Protein AF-A0A1V6B4I7-F1 (afdb_monomer)

Structure (mmCIF, N/CA/C/O backbone):
data_AF-A0A1V6B4I7-F1
#
_entry.id   AF-A0A1V6B4I7-F1
#
loop_
_atom_site.group_PDB
_atom_site.id
_atom_site.type_symbol
_atom_site.label_atom_id
_atom_site.label_alt_id
_atom_site.label_comp_id
_atom_site.label_asym_id
_atom_site.label_entity_id
_atom_site.label_seq_id
_atom_site.pdbx_PDB_ins_code
_atom_site.Cartn_x
_atom_site.Cartn_y
_atom_site.Cartn_z
_atom_site.occupancy
_atom_site.B_iso_or_equiv
_atom_site.auth_seq_id
_atom_site.auth_comp_id
_atom_site.auth_asym_id
_atom_site.auth_atom_id
_atom_site.pdbx_PDB_model_num
ATOM 1 N N . MET A 1 1 ? -2.167 10.559 7.202 1.00 52.75 1 MET A N 1
ATOM 2 C CA . MET A 1 1 ? -3.576 10.232 7.464 1.00 52.75 1 MET A CA 1
ATOM 3 C C . MET A 1 1 ? -3.722 10.412 8.944 1.00 52.75 1 MET A C 1
ATOM 5 O O . MET A 1 1 ? -3.150 9.624 9.690 1.00 52.75 1 MET A O 1
ATOM 9 N N . ASP A 1 2 ? -4.331 11.522 9.332 1.00 56.44 2 ASP A N 1
ATOM 10 C CA . ASP A 1 2 ? -4.727 11.744 10.710 1.00 56.44 2 ASP A CA 1
ATOM 11 C C . ASP A 1 2 ? -5.824 10.731 11.010 1.00 56.44 2 ASP A C 1
ATOM 13 O O . ASP A 1 2 ? -6.885 10.749 10.389 1.00 56.44 2 ASP A O 1
ATOM 17 N N . GLU A 1 3 ? -5.557 9.796 11.920 1.00 57.09 3 GLU A N 1
ATOM 18 C CA . GLU A 1 3 ? -6.562 8.815 12.338 1.00 57.09 3 GLU A CA 1
ATOM 19 C C . GLU A 1 3 ? -7.841 9.501 12.847 1.00 57.09 3 GLU A C 1
ATOM 21 O O . GLU A 1 3 ? -8.920 8.921 12.742 1.00 57.09 3 GLU A O 1
ATOM 26 N N . GLU A 1 4 ? -7.730 10.749 13.319 1.00 61.53 4 GLU A N 1
ATOM 27 C CA . GLU A 1 4 ? -8.851 11.617 13.685 1.00 61.53 4 GLU A CA 1
ATOM 28 C C . GLU A 1 4 ? -9.752 11.991 12.496 1.00 61.53 4 GLU A C 1
ATOM 30 O O . GLU A 1 4 ? -10.976 11.996 12.650 1.00 61.53 4 GLU A O 1
ATOM 35 N N . GLU A 1 5 ? -9.198 12.248 11.305 1.00 62.72 5 GLU A N 1
ATOM 36 C CA . GLU A 1 5 ? -9.998 12.571 10.113 1.00 62.72 5 GLU A CA 1
ATOM 37 C C . GLU A 1 5 ? -10.801 11.354 9.642 1.00 62.72 5 GLU A C 1
ATOM 39 O O . GLU A 1 5 ? -12.012 11.452 9.448 1.00 62.72 5 GLU A O 1
ATOM 44 N N . ASP A 1 6 ? -10.168 10.180 9.558 1.00 64.38 6 ASP A N 1
ATOM 45 C CA . ASP A 1 6 ? -10.853 8.935 9.186 1.00 64.38 6 ASP A CA 1
ATOM 46 C C . ASP A 1 6 ? -11.908 8.522 10.226 1.00 64.38 6 ASP A C 1
ATOM 48 O O . ASP A 1 6 ? -12.969 8.008 9.867 1.00 64.38 6 ASP A O 1
ATOM 52 N N . LEU A 1 7 ? -11.649 8.753 11.521 1.00 67.19 7 LEU A N 1
ATOM 53 C CA . LEU A 1 7 ? -12.639 8.514 12.578 1.00 67.19 7 LEU A CA 1
ATOM 54 C C . LEU A 1 7 ? -13.839 9.463 12.437 1.00 67.19 7 LEU A C 1
ATOM 56 O O . LEU A 1 7 ? -14.981 9.037 12.598 1.00 67.19 7 LEU A O 1
ATOM 60 N N . THR A 1 8 ? -13.592 10.726 12.088 1.00 70.25 8 THR A N 1
ATOM 61 C CA . THR A 1 8 ? -14.639 11.739 11.898 1.00 70.25 8 THR A CA 1
ATOM 62 C C . THR A 1 8 ? -15.487 11.456 10.660 1.00 70.25 8 THR A C 1
ATOM 64 O O . THR A 1 8 ? -16.715 11.532 10.742 1.00 70.25 8 THR A O 1
ATOM 67 N N . GLU A 1 9 ? -14.874 11.087 9.531 1.00 71.56 9 GLU A N 1
ATOM 68 C CA . GLU A 1 9 ? -15.597 10.667 8.322 1.00 71.56 9 GLU A CA 1
ATOM 69 C C . GLU A 1 9 ? -16.477 9.443 8.600 1.00 71.56 9 GLU A C 1
ATOM 71 O O . GLU A 1 9 ? -17.646 9.416 8.214 1.00 71.56 9 GLU A O 1
ATOM 76 N N . TYR A 1 10 ? -15.950 8.454 9.329 1.00 70.19 10 TYR A N 1
ATOM 77 C CA . TYR A 1 10 ? -16.708 7.257 9.677 1.00 70.19 10 TYR A CA 1
ATOM 78 C C . TYR A 1 10 ? -17.882 7.558 10.621 1.00 70.19 10 TYR A C 1
ATOM 80 O O . TYR A 1 10 ? -18.993 7.100 10.368 1.00 70.19 10 TYR A O 1
ATOM 88 N N . ILE A 1 11 ? -17.678 8.381 11.657 1.00 70.44 11 ILE A N 1
ATOM 89 C CA . ILE A 1 11 ? -18.751 8.809 12.575 1.00 70.44 11 ILE A CA 1
ATOM 90 C C . ILE A 1 11 ? -19.842 9.605 11.843 1.00 70.44 11 ILE A C 1
ATOM 92 O O . ILE A 1 11 ? -21.020 9.439 12.152 1.00 70.44 11 ILE A O 1
ATOM 96 N N . ASN A 1 12 ? -19.482 10.429 10.854 1.00 71.81 12 ASN A N 1
ATOM 97 C CA . ASN A 1 12 ? -20.458 11.167 10.042 1.00 71.81 12 ASN A CA 1
ATOM 98 C C . ASN A 1 12 ? -21.237 10.275 9.064 1.00 71.81 12 ASN A C 1
ATOM 100 O O . ASN A 1 12 ? -22.365 10.607 8.713 1.00 71.81 12 ASN A O 1
ATOM 104 N N . SER A 1 13 ? -20.647 9.165 8.619 1.00 69.62 13 SER A N 1
ATOM 105 C CA . SER A 1 13 ? -21.287 8.204 7.711 1.00 69.62 13 SER A CA 1
ATOM 106 C C . SER A 1 13 ? -22.237 7.233 8.431 1.00 69.62 13 SER A C 1
ATOM 108 O O . SER A 1 13 ? -23.026 6.535 7.794 1.00 69.62 13 SER A O 1
ATOM 110 N N . LEU A 1 14 ? -22.158 7.152 9.762 1.00 71.06 14 LEU A N 1
ATOM 111 C CA . LEU A 1 14 ? -22.970 6.236 10.554 1.00 71.06 14 LEU A CA 1
ATOM 112 C C . LEU A 1 14 ? -24.380 6.775 10.779 1.00 71.06 14 LEU A C 1
ATOM 114 O O . LEU A 1 14 ? -24.571 7.899 11.230 1.00 71.06 14 LEU A O 1
ATOM 118 N N . ASP A 1 15 ? -25.363 5.919 10.524 1.00 65.69 15 ASP A N 1
ATOM 119 C CA . ASP A 1 15 ? -26.765 6.186 10.815 1.00 65.69 15 ASP A CA 1
ATOM 120 C C . ASP A 1 15 ? -27.025 5.999 12.319 1.00 65.69 15 ASP A C 1
ATOM 122 O O . ASP A 1 15 ? -27.018 4.879 12.841 1.00 65.69 15 ASP A O 1
ATOM 126 N N . TRP A 1 16 ? -27.181 7.113 13.035 1.00 67.19 16 TRP A N 1
ATOM 127 C CA . TRP A 1 16 ? -27.340 7.139 14.496 1.00 67.19 16 TRP A CA 1
ATOM 128 C C . TRP A 1 16 ? -28.762 6.775 14.952 1.00 67.19 16 TRP A C 1
ATOM 130 O O . TRP A 1 16 ? -28.998 6.635 16.152 1.00 67.19 16 TRP A O 1
ATOM 140 N N . GLU A 1 17 ? -29.711 6.628 14.020 1.00 62.38 17 GLU A N 1
ATOM 141 C CA . GLU A 1 17 ? -31.101 6.266 14.323 1.00 62.38 17 GLU A CA 1
ATOM 142 C C . GLU A 1 17 ? -31.258 4.766 14.624 1.00 62.38 17 GLU A C 1
ATOM 144 O O . GLU A 1 17 ? -32.215 4.351 15.281 1.00 62.38 17 GLU A O 1
ATOM 149 N N . SER A 1 18 ? -30.284 3.947 14.218 1.00 55.78 18 SER A N 1
ATOM 150 C CA . SER A 1 18 ? -30.220 2.521 14.535 1.00 55.78 18 SER A CA 1
ATOM 151 C C . SER A 1 18 ? -29.227 2.288 15.672 1.00 55.78 18 SER A C 1
ATOM 153 O O . SER A 1 18 ? -28.051 2.607 15.540 1.00 55.78 18 SER A O 1
ATOM 155 N N . GLY A 1 19 ? -29.676 1.733 16.803 1.00 54.53 19 GLY A N 1
ATOM 156 C CA . GLY A 1 19 ? -28.806 1.426 17.943 1.00 54.53 19 GLY A CA 1
ATOM 157 C C . GLY A 1 19 ? -27.601 0.585 17.513 1.00 54.53 19 GLY A C 1
ATOM 158 O O . GLY A 1 19 ? -27.745 -0.588 17.178 1.00 54.53 19 GLY A O 1
ATOM 159 N N . GLN A 1 20 ? -26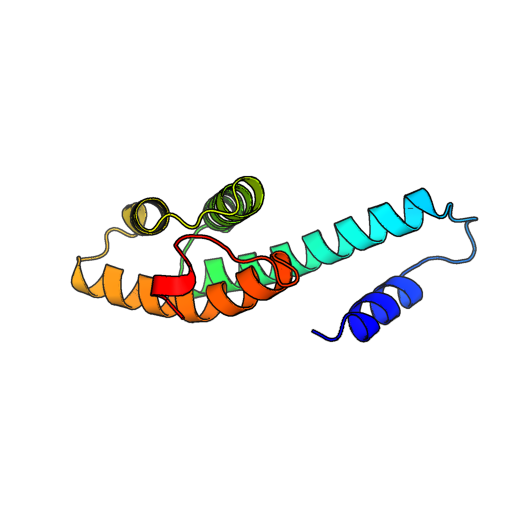.422 1.201 17.490 1.00 61.38 20 GLN A N 1
ATOM 160 C CA . GLN A 1 20 ? -25.197 0.570 17.017 1.00 61.38 20 GLN A CA 1
ATOM 161 C C . GLN A 1 20 ? -24.410 0.004 18.197 1.00 61.38 20 GLN A C 1
ATOM 163 O O . GLN A 1 20 ? -24.053 0.718 19.134 1.00 61.38 20 GLN A O 1
ATOM 168 N N . ASP A 1 21 ? -24.143 -1.297 18.148 1.00 71.25 21 ASP A N 1
ATOM 169 C CA . ASP A 1 21 ? -23.288 -1.965 19.121 1.00 71.25 21 ASP A CA 1
ATOM 170 C C . ASP A 1 21 ? 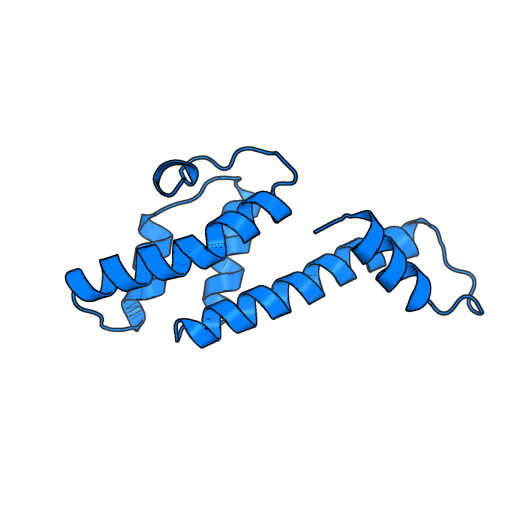-21.818 -1.566 18.907 1.00 71.25 21 ASP A C 1
ATOM 172 O O . ASP A 1 21 ? -21.347 -1.466 17.770 1.00 71.25 21 ASP A O 1
ATOM 176 N N . VAL A 1 22 ? -21.075 -1.353 19.997 1.00 68.69 22 VAL A N 1
ATOM 177 C CA . VAL A 1 22 ? -19.669 -0.912 19.956 1.00 68.69 22 VAL A CA 1
ATOM 178 C C . VAL A 1 22 ? -18.785 -1.890 19.171 1.00 68.69 22 VAL A C 1
ATOM 180 O O . VAL A 1 22 ? -17.863 -1.457 18.479 1.00 68.69 22 VAL A O 1
ATOM 183 N N . ASP A 1 23 ? -19.069 -3.195 19.219 1.00 68.75 23 ASP A N 1
ATOM 184 C CA . ASP A 1 23 ? -18.338 -4.205 18.446 1.00 68.75 23 ASP A CA 1
ATOM 185 C C . ASP A 1 23 ? -18.626 -4.077 16.942 1.00 68.75 23 ASP A C 1
ATOM 187 O O . ASP A 1 23 ? -17.717 -4.189 16.116 1.00 68.75 23 ASP A O 1
ATOM 191 N N . THR A 1 24 ? -19.872 -3.746 16.587 1.00 67.69 24 THR A N 1
ATOM 192 C CA . THR A 1 24 ? -20.293 -3.502 15.197 1.00 67.69 24 THR A CA 1
ATOM 193 C C . THR A 1 24 ? -19.662 -2.226 14.649 1.00 67.69 24 THR A C 1
ATOM 195 O O . THR A 1 24 ? -19.120 -2.240 13.546 1.00 67.69 24 T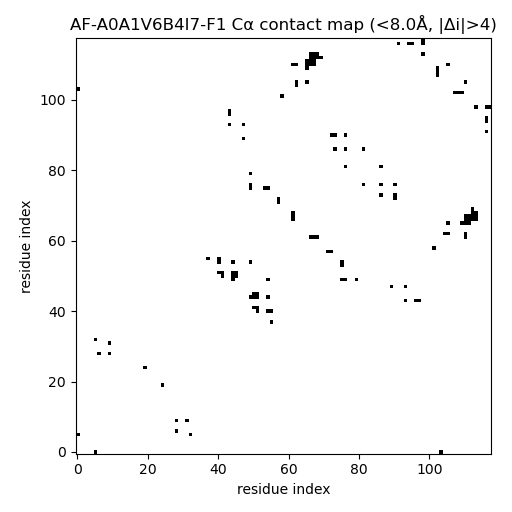HR A O 1
ATOM 198 N N . LEU A 1 25 ? -19.630 -1.153 15.445 1.00 69.69 25 LEU A N 1
ATOM 199 C CA . LEU A 1 25 ? -18.960 0.102 15.094 1.00 69.69 25 LEU A CA 1
ATOM 200 C C . LEU A 1 25 ? -17.464 -0.100 14.872 1.00 69.69 25 LEU A C 1
ATOM 202 O O . LEU A 1 25 ? -16.911 0.414 13.902 1.00 69.69 25 LEU A O 1
ATOM 206 N N . ARG A 1 26 ? -16.812 -0.873 15.747 1.00 67.94 26 ARG A N 1
ATOM 207 C CA . ARG A 1 26 ? -15.378 -1.152 15.650 1.00 67.94 26 ARG A CA 1
ATOM 208 C C . ARG A 1 26 ? -15.053 -1.988 14.417 1.00 67.94 26 ARG A C 1
ATOM 210 O O . ARG A 1 26 ? -14.106 -1.661 13.709 1.00 67.94 26 ARG A O 1
ATOM 217 N N . LYS A 1 27 ? -15.847 -3.025 14.133 1.00 68.81 27 LYS A N 1
ATOM 218 C CA . LYS A 1 27 ? -15.703 -3.842 12.920 1.00 68.81 27 LYS A CA 1
ATOM 219 C C . LYS A 1 27 ? -15.978 -3.036 11.657 1.00 68.81 27 LYS A C 1
ATOM 221 O O . LYS A 1 27 ? -15.165 -3.080 10.744 1.00 68.81 27 LYS A O 1
ATOM 226 N N . GLY A 1 28 ? -17.051 -2.250 11.630 1.00 69.56 28 GLY A N 1
ATOM 227 C CA . GLY A 1 28 ? -17.369 -1.396 10.489 1.00 69.56 28 GLY A CA 1
ATOM 228 C C . GLY A 1 28 ? -16.301 -0.329 10.237 1.00 69.56 28 GLY A C 1
ATOM 229 O O . GLY A 1 28 ? -16.000 -0.054 9.082 1.00 69.56 28 GLY A O 1
ATOM 230 N N . TYR A 1 29 ? -15.650 0.199 11.282 1.00 66.81 29 TYR A N 1
ATOM 231 C CA . TYR A 1 29 ? -14.543 1.149 11.134 1.00 66.81 29 TYR A CA 1
ATOM 232 C C . TYR A 1 29 ? -13.306 0.486 10.527 1.00 66.81 29 TYR A C 1
ATOM 234 O O . TYR A 1 29 ? -12.658 1.058 9.652 1.00 66.81 29 TYR A O 1
ATOM 242 N N . ILE A 1 30 ? -12.994 -0.737 10.966 1.00 66.56 30 ILE A N 1
ATOM 243 C CA . ILE A 1 30 ? -11.913 -1.545 10.390 1.00 66.56 30 ILE A CA 1
ATOM 244 C C . ILE A 1 30 ? -12.209 -1.817 8.908 1.00 66.56 30 ILE A C 1
ATOM 246 O O . ILE A 1 30 ? -11.374 -1.509 8.063 1.00 66.56 30 ILE A O 1
ATOM 250 N N . THR A 1 31 ? -13.426 -2.257 8.578 1.00 68.81 31 THR A N 1
ATOM 251 C CA . THR A 1 31 ? -13.847 -2.502 7.190 1.00 68.81 31 THR A CA 1
ATOM 252 C C . THR A 1 31 ? -13.861 -1.228 6.343 1.00 68.81 31 THR A C 1
ATOM 254 O O . THR A 1 31 ? -13.477 -1.268 5.179 1.00 68.81 31 THR A O 1
ATOM 257 N N . PHE A 1 32 ? -14.260 -0.083 6.903 1.00 72.00 32 PHE A N 1
ATOM 258 C CA . PHE A 1 32 ? -14.235 1.206 6.207 1.00 72.00 32 PHE A CA 1
ATOM 259 C C . PHE A 1 32 ? -12.806 1.630 5.859 1.00 72.00 32 PHE A C 1
ATOM 261 O O . PHE A 1 32 ? -12.544 2.029 4.722 1.00 72.00 32 PHE A O 1
ATOM 268 N N . LYS A 1 33 ? -11.865 1.483 6.804 1.00 69.56 33 LYS A N 1
ATOM 269 C CA . LYS A 1 33 ? -10.440 1.700 6.524 1.00 69.56 33 LYS A CA 1
ATOM 270 C C . LYS A 1 33 ? -9.948 0.751 5.441 1.00 69.56 33 LYS A C 1
ATOM 272 O O . LYS A 1 33 ? -9.312 1.211 4.501 1.00 69.56 33 LYS A O 1
ATOM 277 N N . GLU A 1 34 ? -10.261 -0.539 5.543 1.00 69.75 34 GLU A N 1
ATOM 278 C CA . GLU A 1 34 ? -9.865 -1.535 4.543 1.00 69.75 34 GLU A CA 1
ATOM 279 C C . GLU A 1 34 ? -10.438 -1.227 3.151 1.00 69.75 34 GLU A C 1
ATOM 281 O O . GLU A 1 34 ? -9.721 -1.354 2.164 1.00 69.75 34 GLU A O 1
ATOM 286 N N . ASP A 1 35 ? -11.690 -0.777 3.036 1.00 74.50 35 ASP A N 1
ATOM 287 C CA . ASP A 1 35 ? -12.309 -0.414 1.752 1.00 74.50 35 ASP A CA 1
ATOM 288 C C . ASP A 1 35 ? -11.667 0.835 1.129 1.00 74.50 35 ASP A C 1
ATOM 290 O O . ASP A 1 35 ? -11.300 0.831 -0.051 1.00 74.50 35 ASP A O 1
ATOM 294 N N . LYS A 1 36 ? -11.468 1.893 1.926 1.00 76.75 36 LYS A N 1
ATOM 295 C CA . LYS A 1 36 ? -10.788 3.124 1.486 1.00 76.75 36 LYS A CA 1
ATOM 296 C C . LYS A 1 36 ? -9.372 2.811 1.007 1.00 76.75 36 LYS A C 1
ATOM 298 O O . LYS A 1 36 ? -8.949 3.269 -0.054 1.00 76.75 36 LYS A O 1
ATOM 303 N N . TYR A 1 37 ? -8.686 1.946 1.740 1.00 76.56 37 TYR A N 1
ATOM 304 C CA . TYR A 1 37 ? -7.346 1.504 1.411 1.00 76.56 37 TYR A CA 1
ATOM 305 C C . TYR A 1 37 ? -7.300 0.635 0.147 1.00 76.56 37 TYR A C 1
ATOM 307 O O . TYR A 1 37 ? -6.458 0.842 -0.726 1.00 76.56 37 TYR A O 1
ATOM 315 N N . ASN A 1 38 ? -8.248 -0.290 -0.006 1.00 78.81 38 ASN A N 1
ATOM 316 C CA . ASN A 1 38 ? -8.406 -1.087 -1.220 1.00 78.81 38 ASN A CA 1
ATOM 317 C C . ASN A 1 38 ? -8.642 -0.209 -2.455 1.00 78.81 38 ASN A C 1
ATOM 319 O O . ASN A 1 38 ? -8.099 -0.495 -3.521 1.00 78.81 38 ASN A O 1
ATOM 323 N N . LYS A 1 39 ? -9.399 0.887 -2.324 1.00 82.50 39 LYS A N 1
ATOM 324 C CA . LYS A 1 39 ? -9.590 1.869 -3.404 1.00 82.50 39 LYS A CA 1
ATOM 325 C C . LYS A 1 39 ? -8.302 2.615 -3.750 1.00 82.50 39 LYS A C 1
ATOM 327 O O . LYS A 1 39 ? -8.008 2.777 -4.935 1.00 82.50 39 LYS A O 1
ATOM 332 N N . GLU A 1 40 ? -7.519 3.033 -2.756 1.00 84.31 40 GLU A N 1
ATOM 333 C CA . GLU A 1 40 ? -6.202 3.643 -2.996 1.00 84.31 40 GLU A CA 1
ATOM 334 C C . GLU A 1 40 ? -5.248 2.660 -3.694 1.00 84.31 40 GLU A C 1
ATOM 336 O O . GLU A 1 40 ? -4.629 3.007 -4.702 1.00 84.31 40 GLU A O 1
ATOM 341 N N . LEU A 1 41 ? -5.184 1.407 -3.230 1.00 85.38 41 LEU A N 1
ATOM 342 C CA . LEU A 1 41 ? -4.408 0.350 -3.882 1.00 85.38 41 LEU A CA 1
ATOM 343 C C . LEU A 1 41 ? -4.893 0.079 -5.305 1.00 85.38 41 LEU A C 1
ATOM 345 O O . LEU A 1 41 ? -4.074 -0.114 -6.199 1.00 85.38 41 LEU A O 1
ATOM 349 N N . ALA A 1 42 ? -6.203 0.102 -5.551 1.00 86.81 42 ALA A N 1
ATOM 350 C CA . ALA A 1 42 ? -6.752 -0.049 -6.892 1.00 86.81 42 ALA A CA 1
ATOM 351 C C . ALA A 1 42 ? -6.296 1.076 -7.827 1.00 86.81 42 ALA A C 1
ATOM 353 O O . ALA A 1 42 ? -5.918 0.806 -8.969 1.00 86.81 42 ALA A O 1
ATOM 354 N N . ALA A 1 43 ? -6.271 2.318 -7.337 1.00 89.31 43 ALA A N 1
ATOM 355 C CA . ALA A 1 43 ? -5.771 3.460 -8.093 1.00 89.31 43 ALA A CA 1
ATOM 356 C C . ALA A 1 43 ? -4.271 3.325 -8.408 1.00 89.31 43 ALA A C 1
ATOM 358 O O . ALA A 1 43 ? -3.864 3.572 -9.546 1.00 89.31 43 ALA A O 1
ATOM 359 N N . ILE A 1 44 ? -3.461 2.871 -7.443 1.00 89.56 44 ILE A N 1
ATOM 360 C CA . ILE A 1 44 ? -2.031 2.590 -7.648 1.00 89.56 44 ILE A CA 1
ATOM 361 C C . ILE A 1 44 ? -1.859 1.455 -8.664 1.00 89.56 44 ILE A C 1
ATOM 363 O O . ILE A 1 44 ? -1.139 1.613 -9.646 1.00 89.56 44 ILE A O 1
ATOM 367 N N . ALA A 1 45 ? -2.565 0.334 -8.504 1.00 88.62 45 ALA A N 1
ATOM 368 C CA . ALA A 1 45 ? -2.507 -0.781 -9.445 1.00 88.62 45 ALA A CA 1
ATOM 369 C C . ALA A 1 45 ? -2.803 -0.306 -10.874 1.00 88.62 45 ALA A C 1
ATOM 371 O O . ALA A 1 45 ? -1.997 -0.517 -11.779 1.00 88.62 45 ALA A O 1
ATOM 372 N N . HIS A 1 46 ? -3.890 0.447 -11.055 1.00 88.94 46 HIS A N 1
ATOM 373 C CA . HIS A 1 46 ? -4.281 0.987 -12.351 1.00 88.94 46 HIS A CA 1
ATOM 374 C C . HIS A 1 46 ? -3.242 1.967 -12.924 1.00 88.94 46 HIS A C 1
ATOM 376 O O . HIS A 1 46 ? -2.882 1.865 -14.096 1.00 88.94 46 HIS A O 1
ATOM 382 N N . LYS A 1 47 ? -2.688 2.870 -12.101 1.00 89.75 47 LYS A N 1
ATOM 383 C CA . LYS A 1 47 ? -1.600 3.794 -12.486 1.00 89.75 47 LYS A CA 1
ATOM 384 C C . LYS A 1 47 ? -0.368 3.044 -13.004 1.00 89.75 47 LYS A C 1
ATOM 386 O O . LYS A 1 47 ? 0.291 3.498 -13.939 1.00 89.75 47 LYS A O 1
ATOM 391 N N . HIS A 1 48 ? -0.075 1.879 -12.430 1.00 87.12 48 HIS A N 1
ATOM 392 C CA . HIS A 1 48 ? 1.051 1.040 -12.827 1.00 87.12 48 HIS A CA 1
ATOM 393 C C . HIS A 1 48 ? 0.677 -0.036 -13.864 1.00 87.12 48 HIS A C 1
ATOM 395 O O . HIS A 1 48 ? 1.566 -0.735 -14.342 1.00 87.12 48 HIS A O 1
ATOM 401 N N . GLY A 1 49 ? -0.578 -0.130 -14.309 1.00 86.62 49 GLY A N 1
ATOM 402 C CA . GLY A 1 49 ? -1.025 -1.152 -15.266 1.00 86.62 49 GLY A CA 1
ATOM 403 C C . GLY A 1 49 ? -1.081 -2.567 -14.679 1.00 86.62 49 GLY A C 1
ATOM 404 O O . GLY A 1 49 ? -1.048 -3.540 -15.421 1.00 86.62 49 GLY A O 1
ATOM 405 N N . LEU A 1 50 ? -1.141 -2.680 -13.355 1.00 88.25 50 LEU A N 1
ATOM 406 C CA . LEU A 1 50 ? -1.263 -3.932 -12.619 1.00 88.25 50 LEU A CA 1
ATOM 407 C C . LEU A 1 50 ? -2.724 -4.243 -12.317 1.00 88.25 50 LEU A C 1
ATOM 409 O O . LEU A 1 50 ? -3.546 -3.341 -12.153 1.00 88.25 50 LEU A O 1
ATOM 413 N N . GLN A 1 51 ? -3.050 -5.530 -12.181 1.00 86.88 51 GLN A N 1
ATOM 414 C CA . GLN A 1 51 ? -4.371 -5.898 -11.682 1.00 86.88 51 GLN A CA 1
ATOM 415 C C . GLN A 1 51 ? -4.434 -5.655 -10.178 1.00 86.88 51 GLN A C 1
ATOM 417 O O . GLN A 1 51 ? -3.589 -6.140 -9.421 1.00 86.88 51 GLN A O 1
ATOM 422 N N . THR A 1 52 ? -5.488 -4.965 -9.746 1.00 86.75 52 THR A N 1
ATOM 423 C CA . THR A 1 52 ? -5.766 -4.703 -8.332 1.00 86.75 52 THR A CA 1
ATOM 424 C C . THR A 1 52 ? -5.769 -5.985 -7.506 1.00 86.75 52 THR A C 1
ATOM 426 O O . THR A 1 52 ? -5.219 -5.986 -6.416 1.00 86.75 52 THR A O 1
ATOM 429 N N . ALA A 1 53 ? -6.312 -7.087 -8.035 1.00 86.06 53 ALA A N 1
ATOM 430 C CA . ALA A 1 53 ? -6.356 -8.369 -7.333 1.00 86.06 53 ALA A CA 1
ATOM 431 C C . ALA A 1 53 ? -4.957 -8.903 -6.971 1.00 86.06 53 ALA A C 1
ATOM 433 O O . ALA A 1 53 ? -4.749 -9.342 -5.843 1.00 86.06 53 ALA A O 1
ATOM 434 N N . TYR A 1 54 ? -3.988 -8.825 -7.891 1.00 87.81 54 TYR A N 1
ATOM 435 C CA . TYR A 1 54 ? -2.623 -9.284 -7.617 1.00 87.81 54 TYR A CA 1
ATOM 436 C C . TYR A 1 54 ? -1.886 -8.355 -6.654 1.00 87.81 54 TYR A C 1
ATOM 438 O O . TYR A 1 54 ? -1.199 -8.831 -5.753 1.00 87.81 54 TYR A O 1
ATOM 446 N N . LEU A 1 55 ? -2.055 -7.036 -6.813 1.00 88.44 55 LEU A N 1
ATOM 447 C CA . LEU A 1 55 ? -1.459 -6.068 -5.895 1.00 88.44 55 LEU A CA 1
ATOM 448 C C . LEU A 1 55 ? -2.021 -6.235 -4.477 1.00 88.44 55 LEU A C 1
ATOM 450 O O . LEU A 1 55 ? -1.264 -6.203 -3.512 1.00 88.44 55 LEU A O 1
ATOM 454 N N . ASN A 1 56 ? -3.330 -6.452 -4.358 1.00 86.19 56 ASN A N 1
ATOM 455 C CA . ASN A 1 56 ? -3.984 -6.643 -3.073 1.00 86.19 56 ASN A CA 1
ATOM 456 C C . ASN A 1 56 ? -3.510 -7.930 -2.391 1.00 86.19 56 ASN A C 1
ATOM 458 O O . ASN A 1 56 ? -3.024 -7.878 -1.269 1.00 86.19 56 ASN A O 1
ATOM 462 N N . ALA A 1 57 ? -3.505 -9.056 -3.114 1.00 87.75 57 ALA A N 1
ATOM 463 C CA . ALA A 1 57 ? -2.998 -10.324 -2.591 1.00 87.75 57 ALA A CA 1
ATOM 464 C C . ALA A 1 57 ? -1.527 -10.231 -2.142 1.00 87.75 57 ALA A C 1
ATOM 466 O O . ALA A 1 57 ? -1.133 -10.843 -1.147 1.00 87.75 57 ALA A O 1
ATOM 467 N N . PHE A 1 58 ? -0.710 -9.450 -2.856 1.00 89.44 58 PHE A N 1
ATOM 468 C CA . PHE A 1 58 ? 0.662 -9.155 -2.455 1.00 89.44 58 PHE A CA 1
ATOM 469 C C . PHE A 1 58 ? 0.709 -8.360 -1.144 1.00 89.44 58 PHE A C 1
ATOM 471 O O . PHE A 1 58 ? 1.385 -8.778 -0.205 1.00 89.44 58 PHE A O 1
ATOM 478 N N . VAL A 1 59 ? -0.037 -7.257 -1.045 1.00 87.62 59 VAL A N 1
ATOM 479 C CA . VAL A 1 59 ? -0.100 -6.435 0.173 1.00 87.62 59 VAL A CA 1
ATOM 480 C C . VAL A 1 59 ? -0.607 -7.251 1.362 1.00 87.62 59 VAL A C 1
ATOM 482 O O . VAL A 1 59 ? 0.022 -7.230 2.419 1.00 87.62 59 VAL A O 1
ATOM 485 N N . GLU A 1 60 ? -1.677 -8.027 1.189 1.00 86.06 60 GLU A N 1
ATOM 486 C CA . GLU A 1 60 ? -2.217 -8.926 2.211 1.00 86.06 60 GLU A CA 1
ATOM 487 C C . GLU A 1 60 ? -1.173 -9.944 2.678 1.00 86.06 60 GLU A C 1
ATOM 489 O O . GLU A 1 60 ? -1.000 -10.137 3.881 1.00 86.06 60 GLU A O 1
ATOM 494 N N . MET A 1 61 ? -0.424 -10.561 1.758 1.00 88.12 61 MET A N 1
ATOM 495 C CA . MET A 1 61 ? 0.646 -11.504 2.102 1.00 88.12 61 MET A CA 1
ATOM 496 C C . MET A 1 61 ? 1.746 -10.836 2.936 1.00 88.12 61 MET A C 1
ATOM 498 O O . MET A 1 61 ? 2.178 -11.400 3.948 1.00 88.12 61 MET A O 1
ATOM 502 N N . VAL A 1 62 ? 2.172 -9.635 2.532 1.00 89.00 62 VAL A N 1
ATOM 503 C CA . VAL A 1 62 ? 3.190 -8.852 3.242 1.00 89.00 62 VAL A CA 1
ATOM 504 C C . VAL A 1 62 ? 2.686 -8.447 4.623 1.00 89.00 62 VAL A C 1
ATOM 506 O O . VAL A 1 62 ? 3.430 -8.573 5.587 1.00 89.00 62 VAL A O 1
ATOM 509 N N . MET A 1 63 ? 1.429 -8.022 4.758 1.00 83.56 63 MET A N 1
ATOM 510 C CA . MET A 1 63 ? 0.840 -7.639 6.047 1.00 83.56 63 MET A CA 1
ATOM 511 C C . MET A 1 63 ? 0.619 -8.827 6.974 1.00 83.56 63 MET A C 1
ATOM 513 O O . MET A 1 63 ? 0.893 -8.726 8.168 1.00 83.56 63 MET A O 1
ATOM 517 N N . ASN A 1 64 ? 0.191 -9.968 6.436 1.00 85.12 64 ASN A N 1
ATOM 518 C CA . ASN A 1 64 ? -0.038 -11.180 7.216 1.00 85.12 64 ASN A CA 1
ATOM 519 C C . ASN A 1 64 ? 1.269 -11.711 7.828 1.00 85.12 64 ASN A C 1
ATOM 521 O O . ASN A 1 64 ? 1.295 -12.130 8.983 1.00 85.12 64 ASN A O 1
ATOM 525 N N . ARG A 1 65 ? 2.370 -11.650 7.068 1.00 86.25 65 ARG A N 1
ATOM 526 C CA . ARG A 1 65 ? 3.692 -12.114 7.518 1.00 86.25 65 ARG A CA 1
ATOM 527 C C . ARG A 1 65 ? 4.565 -11.019 8.123 1.00 86.25 65 ARG A C 1
ATOM 529 O O . ARG A 1 65 ? 5.570 -11.340 8.743 1.00 86.25 65 ARG A O 1
ATOM 536 N N . MET A 1 66 ? 4.204 -9.754 7.925 1.00 86.69 66 MET A N 1
ATOM 537 C CA . MET A 1 66 ? 5.052 -8.576 8.159 1.00 86.69 66 MET A CA 1
ATOM 538 C C . MET A 1 66 ? 6.419 -8.667 7.451 1.00 86.69 66 MET A C 1
ATOM 540 O O . MET A 1 66 ? 7.426 -8.150 7.936 1.00 86.69 66 MET A O 1
ATOM 544 N N . ILE A 1 67 ? 6.457 -9.345 6.299 1.00 87.75 67 ILE A N 1
ATOM 545 C CA . ILE A 1 67 ? 7.665 -9.591 5.504 1.00 87.75 67 ILE A CA 1
ATOM 546 C C . ILE A 1 67 ? 7.386 -9.178 4.066 1.00 87.75 67 ILE A C 1
ATOM 548 O O . ILE A 1 67 ? 6.522 -9.746 3.399 1.00 87.75 67 ILE A O 1
ATOM 552 N N . PHE A 1 68 ? 8.135 -8.189 3.605 1.00 89.50 68 PHE A N 1
ATOM 553 C CA . PHE A 1 68 ? 8.176 -7.739 2.232 1.00 89.50 68 PHE A CA 1
ATOM 554 C C . PHE A 1 68 ? 9.185 -8.573 1.449 1.00 89.50 68 PHE A C 1
ATOM 556 O O . PHE A 1 68 ? 10.370 -8.623 1.783 1.00 89.50 68 PHE A O 1
ATOM 563 N N . ASP A 1 69 ? 8.703 -9.201 0.386 1.00 87.25 69 ASP A N 1
ATOM 564 C CA . ASP A 1 69 ? 9.495 -10.089 -0.447 1.00 87.25 69 ASP A CA 1
ATOM 565 C C . ASP A 1 69 ? 9.657 -9.475 -1.846 1.00 87.25 69 ASP A C 1
ATOM 567 O O . ASP A 1 69 ? 8.696 -9.342 -2.608 1.00 87.25 69 ASP A O 1
ATOM 571 N N . GLY A 1 70 ? 10.879 -9.044 -2.171 1.00 84.31 70 GLY A N 1
ATOM 572 C CA . GLY A 1 70 ? 11.183 -8.406 -3.456 1.00 84.31 70 GLY A CA 1
ATOM 573 C C . GLY A 1 70 ? 11.048 -9.356 -4.651 1.00 84.31 70 GLY A C 1
ATOM 574 O O . GLY A 1 70 ? 10.769 -8.910 -5.766 1.00 84.31 70 GLY A O 1
ATOM 575 N N . GLU A 1 71 ? 11.165 -10.671 -4.435 1.00 86.00 71 GLU A N 1
ATOM 576 C CA . GLU A 1 71 ? 10.918 -11.658 -5.491 1.00 86.00 71 GLU A CA 1
ATOM 577 C C . GLU A 1 71 ? 9.430 -11.698 -5.843 1.00 86.00 71 GLU A C 1
ATOM 579 O O . GLU A 1 71 ? 9.074 -11.737 -7.018 1.00 86.00 71 GLU A O 1
ATOM 584 N N . LYS A 1 72 ? 8.544 -11.581 -4.847 1.00 87.19 72 LYS A N 1
ATOM 585 C CA . LYS A 1 72 ? 7.094 -11.478 -5.074 1.00 87.19 72 LYS A CA 1
ATOM 586 C C . LYS A 1 72 ? 6.695 -10.203 -5.810 1.00 87.19 72 LYS A C 1
ATOM 588 O O . LYS A 1 72 ? 5.771 -10.236 -6.619 1.00 87.19 72 LYS A O 1
ATOM 593 N N . LEU A 1 73 ? 7.404 -9.099 -5.583 1.00 86.38 73 LEU A N 1
ATOM 594 C CA . LEU A 1 73 ? 7.217 -7.884 -6.378 1.00 86.38 73 LEU A CA 1
ATOM 595 C C . LEU A 1 73 ? 7.653 -8.097 -7.836 1.00 86.38 73 LEU A C 1
ATOM 597 O O . LEU A 1 73 ? 6.989 -7.642 -8.764 1.00 86.38 73 LEU A O 1
ATOM 601 N N . THR A 1 74 ? 8.754 -8.817 -8.042 1.00 84.81 74 THR A N 1
ATOM 602 C CA . THR A 1 74 ? 9.235 -9.173 -9.381 1.00 84.81 74 THR A CA 1
ATOM 603 C C . THR A 1 74 ? 8.230 -10.063 -10.119 1.00 84.81 74 THR A C 1
ATOM 605 O O . THR A 1 74 ? 7.938 -9.793 -11.282 1.00 84.81 74 THR A O 1
ATOM 608 N N . ASP A 1 75 ? 7.665 -11.057 -9.432 1.00 87.50 75 ASP A N 1
ATOM 609 C CA . ASP A 1 75 ? 6.614 -11.961 -9.926 1.00 87.50 75 ASP A CA 1
ATOM 610 C C . ASP A 1 75 ? 5.341 -11.185 -10.318 1.00 87.50 75 ASP A C 1
ATOM 612 O O . ASP A 1 75 ? 4.774 -11.393 -11.388 1.00 87.50 75 ASP A O 1
ATOM 616 N N . LEU A 1 76 ? 4.964 -10.174 -9.524 1.00 86.62 76 LEU A N 1
ATOM 617 C CA . LEU A 1 76 ? 3.844 -9.273 -9.820 1.00 86.62 76 LEU A CA 1
ATOM 618 C C . LEU A 1 76 ? 4.034 -8.488 -11.132 1.00 86.62 76 LEU A C 1
ATOM 620 O O . LEU A 1 76 ? 3.060 -8.193 -11.827 1.00 86.62 76 LEU A O 1
ATOM 624 N N . LEU A 1 77 ? 5.277 -8.128 -11.466 1.00 85.94 77 LEU A N 1
ATOM 625 C CA . LEU A 1 77 ? 5.628 -7.395 -12.687 1.00 85.94 77 LEU A CA 1
ATOM 626 C C . LEU A 1 77 ? 5.931 -8.317 -13.878 1.00 85.94 77 LEU A C 1
ATOM 628 O O . LEU A 1 77 ? 6.022 -7.831 -15.005 1.00 85.94 77 LEU A O 1
ATOM 632 N N . GLU A 1 78 ? 6.100 -9.620 -13.656 1.00 85.06 78 GLU A N 1
ATOM 633 C CA . GLU A 1 78 ? 6.364 -10.611 -14.700 1.00 85.06 78 GLU A CA 1
ATOM 634 C C . GLU A 1 78 ? 5.328 -10.606 -15.841 1.00 85.06 78 GLU A C 1
ATOM 636 O O . GLU A 1 78 ? 5.747 -10.512 -16.997 1.00 85.06 78 GLU A O 1
ATOM 641 N N . PRO A 1 79 ? 4.001 -10.597 -15.584 1.00 83.50 79 PRO A N 1
ATOM 642 C CA . PRO A 1 79 ? 2.997 -10.611 -16.652 1.00 83.50 79 PRO A CA 1
ATOM 643 C C . PRO A 1 79 ? 2.944 -9.325 -17.487 1.00 83.50 79 PRO A C 1
ATOM 645 O O . PRO A 1 79 ? 2.242 -9.286 -18.495 1.00 83.50 79 PRO A O 1
ATOM 648 N N . LEU A 1 80 ? 3.659 -8.266 -17.092 1.00 82.50 80 LEU A N 1
ATOM 649 C CA . LEU A 1 80 ? 3.756 -7.037 -17.880 1.00 82.50 80 LEU A CA 1
ATOM 650 C C . LEU A 1 80 ? 4.747 -7.153 -19.052 1.00 82.50 80 LEU A C 1
ATOM 652 O O . LEU A 1 80 ? 4.883 -6.188 -19.800 1.00 82.50 80 LEU A O 1
ATOM 656 N N . ASP A 1 81 ? 5.447 -8.289 -19.188 1.00 83.56 81 ASP A N 1
ATOM 657 C CA . ASP A 1 81 ? 6.434 -8.568 -20.247 1.00 83.56 81 ASP A CA 1
ATOM 658 C C . ASP A 1 81 ? 7.488 -7.450 -20.397 1.00 83.56 81 ASP A C 1
ATOM 660 O O . ASP A 1 81 ? 7.940 -7.092 -21.481 1.00 83.56 81 ASP A O 1
ATOM 664 N N . LEU A 1 82 ? 7.865 -6.841 -19.268 1.00 85.06 82 LEU A N 1
ATOM 665 C CA . LEU A 1 82 ? 8.803 -5.721 -19.232 1.00 85.06 82 LEU A CA 1
ATOM 666 C C . LEU A 1 82 ? 10.250 -6.213 -19.318 1.00 85.06 82 LEU A C 1
ATOM 668 O O . LEU A 1 82 ? 10.641 -7.166 -18.633 1.00 85.06 82 LEU A O 1
ATOM 672 N N . SER A 1 83 ? 11.095 -5.477 -20.048 1.00 88.06 83 SER A N 1
ATOM 673 C CA . SER A 1 83 ? 12.545 -5.694 -20.005 1.00 88.06 83 SER A CA 1
ATOM 674 C C . SER A 1 83 ? 13.099 -5.449 -18.597 1.00 88.06 83 SER A C 1
ATOM 676 O O . SER A 1 83 ? 12.575 -4.629 -17.848 1.00 88.06 83 SER A O 1
ATOM 678 N N . TRP A 1 84 ? 14.229 -6.070 -18.241 1.00 85.06 84 TRP A N 1
ATOM 679 C CA . TRP A 1 84 ? 14.852 -5.921 -16.911 1.00 85.06 84 TRP A CA 1
ATOM 680 C C . TRP A 1 84 ? 15.075 -4.457 -16.471 1.00 85.06 84 TRP A C 1
ATOM 682 O O . TRP A 1 84 ? 14.944 -4.140 -15.289 1.00 85.06 84 TRP A O 1
ATOM 692 N N . LYS A 1 85 ? 15.372 -3.549 -17.416 1.00 86.94 85 LYS A N 1
ATOM 693 C CA . LYS A 1 85 ? 15.477 -2.101 -17.154 1.00 86.94 85 LYS A CA 1
ATOM 694 C C . LYS A 1 85 ? 14.126 -1.474 -16.822 1.00 86.94 85 LYS A C 1
ATOM 696 O O . LYS A 1 85 ? 14.022 -0.736 -15.849 1.00 86.94 85 LYS A O 1
ATOM 701 N N . GLU A 1 86 ? 13.108 -1.759 -17.626 1.00 88.81 86 GLU A N 1
ATOM 702 C CA . GLU A 1 86 ? 11.755 -1.228 -17.438 1.00 88.81 86 GLU A CA 1
ATOM 703 C C . GLU A 1 86 ? 11.136 -1.761 -16.151 1.00 88.81 86 GLU A C 1
ATOM 705 O O . GLU A 1 86 ? 10.540 -0.996 -15.399 1.00 88.81 86 GLU A O 1
ATOM 710 N N . ARG A 1 87 ? 11.370 -3.042 -15.848 1.00 86.38 87 ARG A N 1
ATOM 711 C CA . ARG A 1 87 ? 10.964 -3.677 -14.598 1.00 86.38 87 ARG A CA 1
ATOM 712 C C . ARG A 1 87 ? 11.521 -2.928 -13.395 1.00 86.38 87 ARG A C 1
ATOM 714 O O . ARG A 1 87 ? 10.738 -2.503 -12.563 1.00 86.38 87 ARG A O 1
ATOM 721 N N . ARG A 1 88 ? 12.835 -2.676 -13.345 1.00 86.31 88 ARG A N 1
ATOM 722 C CA . ARG A 1 88 ? 13.477 -1.895 -12.267 1.00 86.31 88 ARG A CA 1
ATOM 723 C C . ARG A 1 88 ? 12.855 -0.508 -12.087 1.00 86.31 88 ARG A C 1
ATOM 725 O O . ARG A 1 88 ? 12.636 -0.081 -10.960 1.00 86.31 88 AR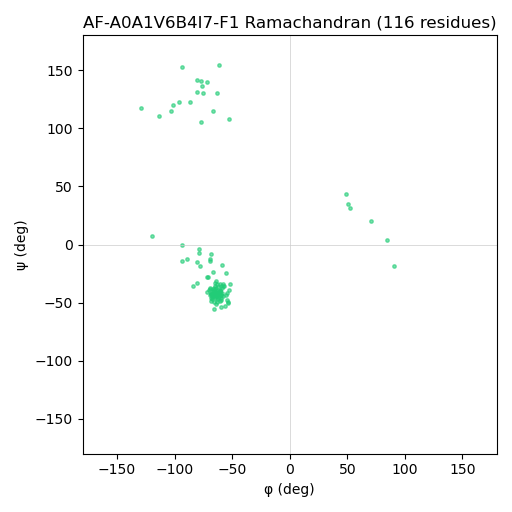G A O 1
ATOM 732 N N . VAL A 1 89 ? 12.572 0.200 -13.182 1.00 89.25 89 VAL A N 1
ATOM 733 C CA . VAL A 1 89 ? 11.952 1.537 -13.128 1.00 89.25 89 VAL A CA 1
ATOM 734 C C . VAL A 1 89 ? 10.515 1.453 -12.612 1.00 89.25 89 VAL A C 1
ATOM 736 O O . VAL A 1 89 ? 10.119 2.237 -11.751 1.00 89.25 89 VAL A O 1
ATOM 739 N N . LYS A 1 90 ? 9.741 0.487 -13.114 1.00 88.94 90 LYS A N 1
ATOM 740 C CA . LYS A 1 90 ? 8.354 0.243 -12.712 1.00 88.94 90 LYS A CA 1
ATOM 741 C C . LYS A 1 90 ? 8.261 -0.160 -11.244 1.00 88.94 90 LYS A C 1
ATOM 743 O O . LYS A 1 90 ? 7.383 0.331 -10.546 1.00 88.94 90 LYS A O 1
ATOM 748 N N . GLU A 1 91 ? 9.184 -1.008 -10.806 1.00 89.44 91 GLU A N 1
ATOM 749 C CA . GLU A 1 91 ? 9.346 -1.476 -9.435 1.00 89.44 91 GLU A CA 1
ATOM 750 C C . GLU A 1 91 ? 9.591 -0.306 -8.485 1.00 89.44 91 GLU A C 1
ATOM 752 O O . GLU A 1 91 ? 8.825 -0.114 -7.549 1.00 89.44 91 GLU A O 1
ATOM 757 N N . LEU A 1 92 ? 10.596 0.529 -8.769 1.00 89.06 92 LEU A N 1
ATOM 758 C CA . LEU A 1 92 ? 10.906 1.707 -7.956 1.00 89.06 92 LEU A CA 1
ATOM 759 C C . LEU A 1 92 ? 9.735 2.689 -7.898 1.00 89.06 92 LEU A C 1
ATOM 761 O O . LEU A 1 92 ? 9.422 3.209 -6.831 1.00 89.06 92 LEU A O 1
ATOM 765 N N . ALA A 1 93 ? 9.067 2.925 -9.029 1.00 89.88 93 ALA A N 1
ATOM 766 C CA . ALA A 1 93 ? 7.904 3.802 -9.072 1.00 89.88 93 ALA A CA 1
ATOM 767 C C . ALA A 1 93 ? 6.735 3.231 -8.252 1.00 89.88 93 ALA A C 1
ATOM 769 O O . ALA A 1 93 ? 6.105 3.959 -7.497 1.00 89.88 93 ALA A O 1
ATOM 770 N N . LEU A 1 94 ? 6.460 1.930 -8.382 1.00 90.19 94 LEU A N 1
ATOM 771 C CA . LEU A 1 94 ? 5.409 1.252 -7.626 1.00 90.19 94 LEU A CA 1
ATOM 772 C C . LEU A 1 94 ? 5.713 1.278 -6.126 1.00 90.19 94 LEU A C 1
ATOM 774 O O . LEU A 1 94 ? 4.825 1.546 -5.325 1.00 90.19 94 LEU A O 1
ATOM 778 N N . MET A 1 95 ? 6.970 1.048 -5.751 1.00 89.44 95 MET A N 1
ATOM 779 C CA . MET A 1 95 ? 7.419 1.107 -4.365 1.00 89.44 95 MET A CA 1
ATOM 780 C C . MET A 1 95 ? 7.335 2.515 -3.785 1.00 89.44 95 MET A C 1
ATOM 782 O O . MET A 1 95 ? 6.921 2.658 -2.642 1.00 89.44 95 MET A O 1
ATOM 786 N N . ALA A 1 96 ? 7.623 3.560 -4.560 1.00 89.50 96 ALA A N 1
ATOM 787 C CA . ALA A 1 96 ? 7.441 4.934 -4.098 1.00 89.50 96 ALA A CA 1
ATOM 788 C C . ALA A 1 96 ? 5.978 5.238 -3.710 1.00 89.50 96 ALA A C 1
ATOM 790 O O . ALA A 1 96 ? 5.741 5.951 -2.736 1.00 89.50 96 ALA A O 1
ATOM 791 N N . ASP A 1 97 ? 5.003 4.666 -4.426 1.00 89.31 97 ASP A N 1
ATOM 792 C CA . ASP A 1 97 ? 3.578 4.764 -4.086 1.00 89.31 97 ASP A CA 1
ATOM 793 C C . ASP A 1 97 ? 3.157 3.760 -2.979 1.00 89.31 97 ASP A C 1
ATOM 795 O O . ASP A 1 97 ? 2.304 4.085 -2.154 1.00 89.31 97 ASP A O 1
ATOM 799 N N . LEU A 1 98 ? 3.756 2.560 -2.905 1.00 87.81 98 LEU A N 1
ATOM 800 C CA . LEU A 1 98 ? 3.399 1.502 -1.940 1.00 87.81 98 LEU A CA 1
ATOM 801 C C . LEU A 1 98 ? 4.052 1.635 -0.558 1.00 87.81 98 LEU A C 1
ATOM 803 O O . LEU A 1 98 ? 3.422 1.293 0.435 1.00 87.81 98 LEU A O 1
ATOM 807 N N . VAL A 1 99 ? 5.295 2.102 -0.447 1.00 88.00 99 VAL A N 1
ATOM 808 C CA . VAL A 1 99 ? 5.999 2.282 0.838 1.00 88.00 99 VAL A CA 1
ATOM 809 C C . VAL A 1 99 ? 5.201 3.139 1.832 1.00 88.00 99 VAL A C 1
ATOM 811 O O . VAL A 1 99 ? 5.001 2.685 2.963 1.00 88.00 99 VAL A O 1
ATOM 814 N N . PRO A 1 100 ? 4.689 4.339 1.471 1.00 85.50 100 PRO A N 1
ATOM 815 C CA . PRO A 1 100 ? 3.881 5.128 2.401 1.00 85.50 100 PRO A CA 1
ATOM 816 C C . PRO A 1 100 ? 2.582 4.413 2.775 1.00 85.50 100 PRO A C 1
ATOM 818 O O . PRO A 1 100 ? 2.105 4.557 3.898 1.00 85.50 100 PRO A O 1
ATOM 821 N N . GLN A 1 101 ? 2.03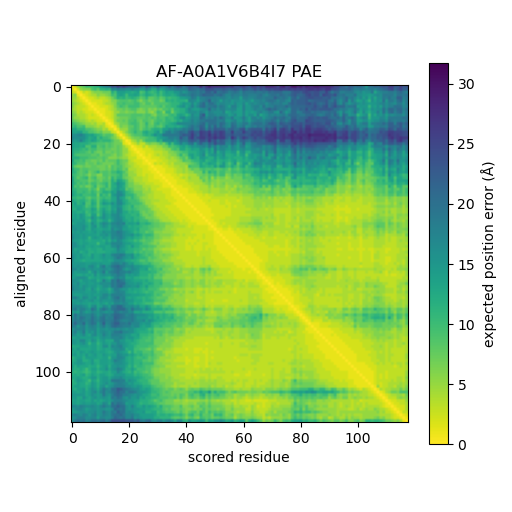1 3.615 1.862 1.00 84.19 101 GLN A N 1
ATOM 822 C CA . GLN A 1 101 ? 0.860 2.796 2.120 1.00 84.19 101 GLN A CA 1
ATOM 823 C C . GLN A 1 101 ? 1.214 1.715 3.162 1.00 84.19 101 GLN A C 1
ATOM 825 O O . GLN A 1 101 ? 0.597 1.676 4.233 1.00 84.19 101 GLN A O 1
ATOM 830 N N . PHE A 1 102 ? 2.236 0.894 2.935 1.00 85.12 102 PHE A N 1
ATOM 831 C CA . PHE A 1 102 ? 2.661 -0.150 3.869 1.00 85.12 102 PHE A CA 1
ATOM 832 C C . PHE A 1 102 ? 2.947 0.382 5.278 1.00 85.12 102 PHE A C 1
ATOM 834 O O . PHE A 1 102 ? 2.502 -0.214 6.257 1.00 85.12 102 PHE A O 1
ATOM 841 N N . LYS A 1 103 ? 3.606 1.541 5.392 1.00 82.94 103 LYS A N 1
ATOM 842 C CA . LYS A 1 103 ? 3.841 2.205 6.684 1.00 82.94 103 LYS A CA 1
ATOM 843 C C . LYS A 1 103 ? 2.544 2.569 7.411 1.00 82.94 103 LYS A C 1
ATOM 845 O O . LYS A 1 103 ? 2.469 2.388 8.626 1.00 82.94 103 LYS A O 1
ATOM 850 N N . LYS A 1 104 ? 1.519 3.043 6.687 1.00 78.81 104 LYS A N 1
ATOM 851 C CA . LYS A 1 104 ? 0.190 3.314 7.265 1.00 78.81 104 LYS A CA 1
ATOM 852 C C . LYS A 1 104 ? -0.461 2.030 7.792 1.00 78.81 104 LYS A C 1
ATOM 854 O O . LYS A 1 104 ? -0.942 2.030 8.920 1.00 78.81 104 LYS A O 1
ATOM 859 N N . LEU A 1 105 ? -0.452 0.941 7.013 1.00 76.88 105 LEU A N 1
ATOM 860 C CA . LEU A 1 105 ? -1.069 -0.336 7.420 1.00 76.88 105 LEU A CA 1
ATOM 861 C C . LEU A 1 105 ? -0.352 -0.990 8.590 1.00 76.88 105 LEU A C 1
ATOM 863 O O . LEU A 1 105 ? -0.990 -1.560 9.470 1.00 76.88 105 LEU A O 1
ATOM 867 N N . ALA A 1 106 ? 0.974 -0.903 8.611 1.00 79.75 106 ALA A N 1
ATOM 868 C CA . ALA A 1 106 ? 1.755 -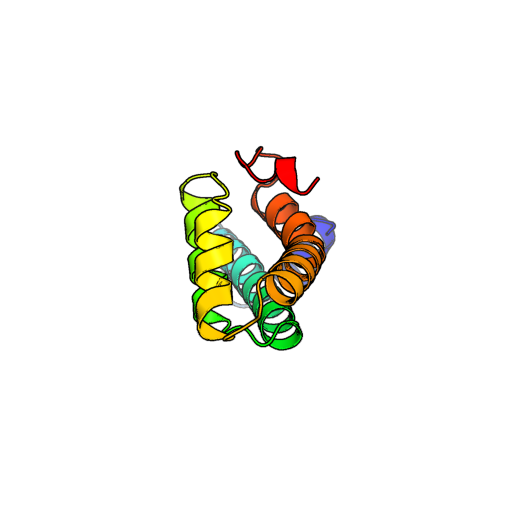1.480 9.685 1.00 79.75 106 ALA A CA 1
ATOM 869 C C . ALA A 1 106 ? 1.565 -0.732 11.013 1.00 79.75 106 ALA A C 1
ATOM 871 O O . ALA A 1 106 ? 1.966 -1.256 12.048 1.00 79.75 106 ALA A O 1
ATOM 872 N N . GLN A 1 107 ? 0.954 0.464 11.007 1.00 75.81 107 GLN A N 1
ATOM 873 C CA . GLN A 1 107 ? 0.693 1.280 12.200 1.00 75.81 107 GLN A CA 1
ATOM 874 C C . GLN A 1 107 ? 1.940 1.430 13.093 1.00 75.81 107 GLN A C 1
ATOM 876 O O . GLN A 1 107 ? 1.883 1.277 14.311 1.00 75.81 107 GLN A O 1
ATOM 881 N N . GLY A 1 108 ? 3.100 1.671 12.472 1.00 72.12 108 GLY A N 1
ATOM 882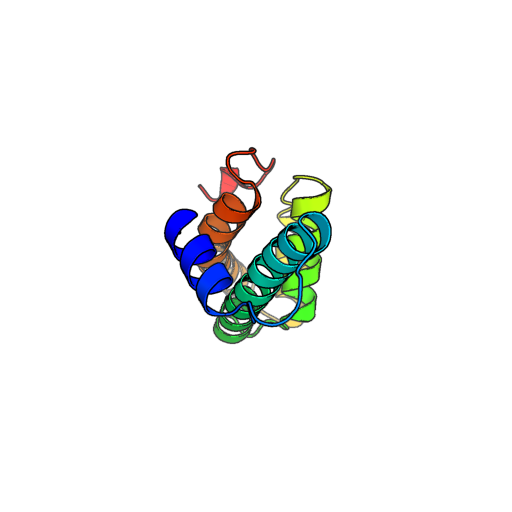 C CA . GLY A 1 108 ? 4.385 1.789 13.171 1.00 72.12 108 GLY A CA 1
ATOM 883 C C . GLY A 1 108 ? 5.105 0.465 13.455 1.00 72.12 108 GLY A C 1
ATOM 884 O O . GLY A 1 108 ? 6.166 0.478 14.073 1.00 72.12 108 GLY A O 1
ATOM 885 N N . ARG A 1 109 ? 4.577 -0.677 13.000 1.00 77.44 109 ARG 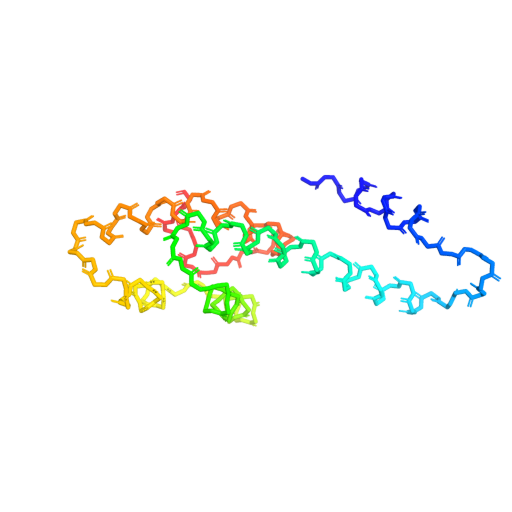A N 1
ATOM 886 C CA . ARG A 1 109 ? 5.319 -1.944 12.967 1.00 77.44 109 ARG A CA 1
ATOM 887 C C . ARG A 1 109 ? 6.301 -1.950 11.794 1.00 77.44 109 ARG A C 1
ATOM 889 O O . ARG A 1 109 ? 5.974 -1.504 10.697 1.00 77.44 109 ARG A O 1
ATOM 896 N N . GLU A 1 110 ? 7.494 -2.488 12.015 1.00 80.75 110 GLU A N 1
ATOM 897 C CA . GLU A 1 110 ? 8.475 -2.672 10.945 1.00 80.75 110 GLU A CA 1
ATOM 898 C C . GLU A 1 110 ? 8.102 -3.861 10.056 1.00 80.75 110 GLU A C 1
ATOM 900 O O . GLU A 1 110 ? 7.733 -4.934 10.538 1.00 80.75 110 GLU A O 1
ATOM 905 N N . ILE A 1 111 ? 8.225 -3.667 8.744 1.00 87.94 111 ILE A N 1
ATOM 906 C CA . ILE A 1 111 ? 8.047 -4.721 7.747 1.00 87.94 111 ILE A CA 1
ATOM 907 C C . ILE A 1 111 ? 9.436 -5.135 7.275 1.00 87.94 111 ILE A C 1
ATOM 909 O O . ILE A 1 111 ? 10.161 -4.356 6.651 1.00 87.94 111 ILE A O 1
ATOM 913 N N . SER A 1 112 ? 9.812 -6.378 7.559 1.00 86.75 112 SER A N 1
ATOM 914 C CA . SER A 1 112 ? 11.124 -6.905 7.174 1.00 86.75 112 SER A CA 1
ATOM 915 C C . SER A 1 112 ? 11.259 -6.929 5.653 1.00 86.75 112 SER A C 1
ATOM 917 O O . SER A 1 112 ? 10.371 -7.432 4.982 1.00 86.75 112 SER A O 1
ATOM 919 N N . GLY A 1 113 ? 12.348 -6.392 5.098 1.00 83.25 113 GLY A N 1
ATOM 920 C CA . GLY A 1 113 ? 12.576 -6.323 3.645 1.00 83.25 113 GLY A CA 1
ATOM 921 C C . GLY A 1 113 ? 12.064 -5.043 2.973 1.00 83.25 113 GLY A C 1
ATOM 922 O O . GLY A 1 113 ? 12.568 -4.681 1.911 1.00 83.25 113 GLY A O 1
ATOM 923 N N . LEU A 1 114 ? 11.154 -4.296 3.612 1.00 86.25 114 LEU A N 1
ATOM 924 C CA . LEU A 1 114 ? 10.674 -3.015 3.078 1.00 86.25 114 LEU A CA 1
ATOM 925 C C . LEU A 1 114 ? 11.756 -1.925 3.157 1.00 86.25 114 LEU A C 1
ATOM 927 O O . LEU A 1 114 ? 11.810 -1.050 2.299 1.00 86.25 114 LEU A O 1
ATOM 931 N N . ALA A 1 115 ? 12.671 -2.035 4.127 1.00 79.00 115 ALA A N 1
ATOM 932 C CA . ALA A 1 115 ? 13.793 -1.116 4.330 1.00 79.00 115 ALA A CA 1
ATOM 933 C C . ALA A 1 115 ? 14.751 -1.002 3.127 1.00 79.00 115 ALA A C 1
ATOM 935 O O . ALA A 1 115 ? 15.513 -0.047 3.043 1.00 79.00 115 ALA A O 1
ATOM 936 N N . ALA A 1 116 ? 14.726 -1.949 2.180 1.00 80.38 116 ALA A N 1
ATOM 937 C CA . ALA A 1 116 ? 15.504 -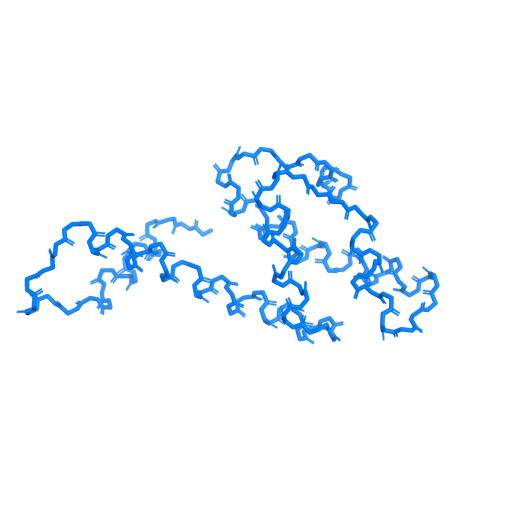1.847 0.941 1.00 80.38 116 ALA A CA 1
ATOM 938 C C . ALA A 1 116 ? 14.995 -0.741 -0.009 1.00 80.38 116 ALA A C 1
ATOM 940 O O . ALA A 1 116 ? 15.686 -0.391 -0.966 1.00 80.38 116 ALA A O 1
ATOM 941 N N . TYR A 1 117 ? 13.791 -0.227 0.249 1.00 79.69 117 TYR A N 1
ATOM 942 C CA . TYR A 1 117 ? 13.103 0.790 -0.542 1.00 79.69 117 TYR A CA 1
ATOM 943 C C . TYR A 1 117 ? 12.800 2.067 0.267 1.00 79.69 117 TYR A C 1
ATOM 945 O O . TYR A 1 117 ? 12.091 2.939 -0.236 1.00 79.69 117 TYR A O 1
ATOM 953 N N . GLU A 1 118 ? 13.316 2.164 1.501 1.00 67.81 118 GLU A N 1
ATOM 954 C CA . GLU A 1 118 ? 13.308 3.382 2.333 1.00 67.81 118 GLU A CA 1
ATOM 955 C C . GLU A 1 118 ? 14.542 4.264 2.121 1.00 67.81 118 GLU A C 1
ATOM 957 O O . GLU A 1 118 ? 15.621 3.731 1.773 1.00 67.81 118 GLU A O 1
#

Nearest PDB structures (foldseek):
  5j3n-assembly1_A  TM=6.935E-01  e=2.839E-01  Aequorea victoria
  7bst-assembly1_B  TM=6.601E-01  e=2.291E-01  Escherichia coli
  7btp-assembly1_A  TM=6.731E-01  e=6.692E-01  Escherichia coli

Solvent-accessible surface area (backbone atoms only — not comparable to full-atom values): 6879 Å² total; per-residue (Å²): 132,60,69,66,57,60,51,50,54,51,60,71,70,51,69,80,89,51,92,75,50,70,68,57,54,53,51,52,50,52,50,48,50,51,51,56,48,50,51,53,48,34,52,51,20,55,75,71,74,42,57,39,70,60,55,47,55,50,51,52,50,23,63,76,68,37,41,44,55,70,65,59,55,50,58,71,49,49,88,69,74,56,54,76,68,54,41,53,53,51,48,53,55,49,42,66,64,41,51,64,49,52,48,60,74,41,71,81,52,79,46,48,63,47,68,82,79,106

Secondary structure (DSSP, 8-state):
--HHHHHHHHHHHS-TTS---HHHHHHHHHHHHHHHHHHHHHHHHHHHT--HHHHHHHHHHHHHHTB--HHHHHHHHGGGT--HHHHHHHHHHHHHHHHHHHHHHHTT---BTGGGG-

Mean predicted aligned error: 8.91 Å

pLDDT: mean 79.67, std 9.79, range [52.75, 90.19]

Sequence (118 aa):
MDEEEDLTEYINSLDWESGQDVDTLRKGYITFKEDKYNKELAAIAHKHGLQTAYLNAFVEMVMNRMIFDGEKLTDLLEPLDLSWKERRVKELALMADLVPQFKKLAQGREISGLAAYE

Foldseek 3Di:
DPVVVLVVVLVVPDDPVDDDDPVNSVVVSVVSVVVVLLVLLCVLCVVLVFHSVLSVVQLVVQLVVLERDVVSLLVRCVVVVDDPVVSVVSSLVSLVSCVVSSCVSCVNPHRHPNVVND

Radius of gyration: 16.74 Å; Cα contacts (8 Å, |Δi|>4): 72; chains: 1; bounding box: 47×25×40 Å